Protein AF-A0A367R9U1-F1 (afdb_monomer_lite)

Radius of gyration: 22.5 Å; chains: 1; bounding box: 45×15×63 Å

Secondary structure (DSSP, 8-state):
-EEEE-TTSHHHHHH-SEEEEEE-S-TT----EEE-GGG--PPPHHHHHHHHHHHHHHHHHHHHHHHHHHHHHHHHTS--

Structure (mmCIF, N/CA/C/O backbone):
data_AF-A0A367R9U1-F1
#
_entry.id   AF-A0A367R9U1-F1
#
loop_
_atom_site.group_PDB
_atom_site.id
_atom_site.type_symbol
_atom_site.label_atom_id
_atom_site.label_alt_id
_atom_site.label_comp_id
_atom_site.label_asym_id
_atom_site.label_entity_id
_atom_site.label_seq_id
_atom_site.pdbx_PDB_ins_code
_atom_site.Cartn_x
_atom_site.Cartn_y
_atom_site.Cartn_z
_atom_site.occupancy
_atom_site.B_iso_or_equiv
_atom_site.auth_seq_id
_atom_site.auth_comp_id
_atom_site.auth_asym_id
_atom_site.auth_atom_id
_atom_site.pdbx_PDB_model_num
ATOM 1 N N . GLY A 1 1 ? 9.560 7.202 -2.665 1.00 83.25 1 GLY A N 1
ATOM 2 C CA . GLY A 1 1 ? 10.126 8.322 -3.450 1.00 83.25 1 GLY A CA 1
ATOM 3 C C . GLY A 1 1 ? 10.531 7.843 -4.831 1.00 83.25 1 GLY A C 1
ATOM 4 O O . GLY A 1 1 ? 10.362 6.665 -5.113 1.00 83.25 1 GLY A O 1
ATOM 5 N N . LEU A 1 2 ? 11.062 8.724 -5.680 1.00 89.12 2 LEU A N 1
ATOM 6 C CA . LEU A 1 2 ? 11.660 8.348 -6.967 1.00 89.12 2 LEU A CA 1
ATOM 7 C C . LEU A 1 2 ? 13.172 8.571 -6.905 1.00 89.12 2 LEU A C 1
ATOM 9 O O . LEU A 1 2 ? 13.614 9.599 -6.394 1.00 89.12 2 LEU A O 1
ATOM 13 N N . TYR A 1 3 ? 13.947 7.615 -7.409 1.00 90.25 3 TYR A N 1
ATOM 14 C CA . TYR A 1 3 ? 15.405 7.679 -7.483 1.00 90.25 3 TYR A CA 1
ATOM 15 C C . TYR A 1 3 ? 15.859 7.355 -8.907 1.00 90.25 3 TYR A C 1
ATOM 17 O O . TYR A 1 3 ? 15.289 6.475 -9.546 1.00 90.25 3 TYR A O 1
ATOM 25 N N . TYR A 1 4 ? 16.858 8.067 -9.420 1.00 90.62 4 TYR A N 1
ATOM 26 C CA . TYR A 1 4 ? 17.349 7.887 -10.786 1.00 90.62 4 TYR A CA 1
ATOM 27 C C . TYR A 1 4 ? 18.743 7.264 -10.771 1.00 90.62 4 TYR A C 1
ATOM 29 O O . TYR A 1 4 ? 19.625 7.781 -10.089 1.00 90.62 4 TYR A O 1
ATOM 37 N N . TYR A 1 5 ? 18.940 6.176 -11.520 1.00 91.50 5 TYR A N 1
ATOM 38 C CA . TYR A 1 5 ? 20.251 5.563 -11.753 1.00 91.50 5 TYR A CA 1
ATOM 39 C C . TYR A 1 5 ? 20.855 6.156 -13.034 1.00 91.50 5 TYR A C 1
ATOM 41 O O . TYR A 1 5 ? 20.357 5.860 -14.125 1.00 91.50 5 TYR A O 1
ATOM 49 N N . PRO A 1 6 ? 21.896 7.011 -12.940 1.00 89.31 6 PRO A N 1
ATOM 50 C CA . PRO A 1 6 ? 22.521 7.599 -14.116 1.00 89.31 6 PRO A CA 1
ATOM 51 C C . PRO A 1 6 ? 23.323 6.556 -14.894 1.00 89.31 6 PRO A C 1
ATOM 53 O O . PRO A 1 6 ? 24.051 5.755 -14.303 1.00 89.31 6 PRO A O 1
ATOM 56 N N . SER A 1 7 ? 23.242 6.612 -16.222 1.00 89.25 7 SER A N 1
ATOM 57 C CA . SER A 1 7 ? 24.048 5.786 -17.124 1.00 89.25 7 SER A CA 1
ATOM 58 C C . SER A 1 7 ? 25.549 5.945 -16.851 1.00 89.25 7 SER A C 1
ATOM 60 O O . SER A 1 7 ? 26.015 7.061 -16.608 1.00 89.25 7 SER A O 1
ATOM 62 N N . GLY A 1 8 ? 26.311 4.853 -16.949 1.00 88.88 8 GLY A N 1
ATOM 63 C CA . GLY A 1 8 ? 27.765 4.865 -16.735 1.00 88.88 8 GLY A CA 1
ATOM 64 C C . GLY A 1 8 ? 28.191 4.920 -15.263 1.00 88.88 8 GLY A C 1
ATOM 65 O O . GLY A 1 8 ? 29.336 5.252 -14.971 1.00 88.88 8 GLY A O 1
ATOM 66 N N . THR A 1 9 ? 27.275 4.625 -14.338 1.00 89.81 9 THR A N 1
ATOM 67 C CA . THR A 1 9 ? 27.582 4.395 -12.919 1.00 89.81 9 THR A CA 1
ATOM 68 C C . THR A 1 9 ? 27.581 2.899 -12.617 1.00 89.81 9 THR A C 1
ATOM 70 O O . THR A 1 9 ? 26.868 2.144 -13.275 1.00 89.81 9 THR A O 1
ATOM 73 N N . GLU A 1 10 ? 28.303 2.470 -11.578 1.00 87.81 10 GLU A N 1
ATOM 74 C CA . GLU A 1 10 ? 28.298 1.064 -11.129 1.00 87.81 10 GLU A CA 1
ATOM 75 C C . GLU A 1 10 ? 26.877 0.551 -10.826 1.00 87.81 10 GLU A C 1
ATOM 77 O O . GLU A 1 10 ? 26.561 -0.612 -11.064 1.00 87.81 10 GLU A O 1
ATOM 82 N N . LEU A 1 11 ? 25.992 1.433 -10.347 1.00 85.06 11 LEU A N 1
ATOM 83 C CA . LEU A 1 11 ? 24.586 1.108 -10.099 1.00 85.06 11 LEU A CA 1
ATOM 84 C C . LEU A 1 11 ? 23.827 0.811 -11.396 1.00 85.06 11 LEU A C 1
ATOM 86 O O . LEU A 1 11 ? 23.045 -0.135 -11.441 1.00 85.06 11 LEU A O 1
ATOM 90 N N . ALA A 1 12 ? 24.064 1.592 -12.451 1.00 87.75 12 ALA A N 1
ATOM 91 C CA . ALA A 1 12 ? 23.458 1.343 -13.753 1.00 87.75 12 ALA A CA 1
ATOM 92 C C . ALA A 1 12 ? 24.032 0.093 -14.438 1.00 87.75 12 ALA A C 1
ATOM 94 O O . ALA A 1 12 ? 23.308 -0.577 -15.162 1.00 87.75 12 ALA A O 1
ATOM 95 N N . GLU A 1 13 ? 25.294 -0.265 -14.189 1.00 88.31 13 GLU A N 1
ATOM 96 C CA . GLU A 1 13 ? 25.863 -1.521 -14.703 1.00 88.31 13 GLU A CA 1
ATOM 97 C C . GLU A 1 13 ? 25.250 -2.761 -14.040 1.00 88.31 13 GLU A C 1
ATOM 99 O O . GLU A 1 13 ? 25.067 -3.785 -14.693 1.00 88.31 13 GLU A O 1
ATOM 104 N N . GLN A 1 14 ? 24.920 -2.681 -12.749 1.00 87.62 14 GLN A N 1
ATOM 105 C CA . GLN A 1 14 ? 24.363 -3.812 -12.001 1.00 87.62 14 GLN A CA 1
ATOM 106 C C . GLN A 1 14 ? 22.842 -3.945 -12.140 1.00 87.62 14 GLN A C 1
ATOM 108 O O . GLN A 1 14 ? 22.317 -5.057 -12.080 1.00 87.62 14 GLN A O 1
ATOM 113 N N . PHE A 1 15 ? 22.126 -2.828 -12.293 1.00 85.44 15 PHE A N 1
ATOM 114 C CA . PHE A 1 15 ? 20.665 -2.787 -12.167 1.00 85.44 15 PHE A CA 1
ATOM 115 C C . PHE A 1 15 ? 19.953 -2.105 -13.343 1.00 85.44 15 PHE A C 1
ATOM 117 O O . PHE A 1 15 ? 18.753 -1.828 -13.237 1.00 85.44 15 PHE A O 1
ATOM 124 N N . ASP A 1 16 ? 20.664 -1.843 -14.441 1.00 88.25 16 ASP A N 1
ATOM 125 C CA . ASP A 1 16 ? 20.292 -0.963 -15.558 1.00 88.25 16 ASP A CA 1
ATOM 126 C C . ASP A 1 16 ? 20.110 0.506 -15.144 1.00 88.25 16 ASP A C 1
ATOM 128 O O . ASP A 1 16 ? 19.929 0.841 -13.969 1.00 88.25 16 ASP A O 1
ATOM 132 N N . ASP A 1 17 ? 20.122 1.412 -16.115 1.00 90.94 17 ASP A N 1
ATOM 133 C CA . ASP A 1 17 ? 19.847 2.828 -15.904 1.00 90.94 17 ASP A CA 1
ATOM 134 C C . ASP A 1 17 ? 18.339 3.121 -15.749 1.00 90.94 17 ASP A C 1
ATOM 136 O O . ASP A 1 17 ? 17.464 2.252 -15.883 1.00 90.94 17 ASP A O 1
ATOM 140 N N . GLY A 1 18 ? 18.016 4.362 -15.377 1.00 90.38 18 GLY A N 1
ATOM 141 C CA . GLY A 1 18 ? 16.645 4.875 -15.361 1.00 90.38 18 GLY A CA 1
ATOM 142 C C . GLY A 1 18 ? 16.026 5.075 -13.977 1.00 90.38 18 GLY A C 1
ATOM 143 O O . GLY A 1 18 ? 16.683 5.012 -12.937 1.00 90.38 18 GLY A O 1
ATOM 144 N N . TRP A 1 19 ? 14.725 5.370 -13.971 1.00 91.69 19 TRP A N 1
ATOM 145 C CA . TRP A 1 19 ? 13.967 5.659 -12.754 1.00 91.69 19 TRP A CA 1
ATOM 146 C C . TRP A 1 19 ? 13.645 4.393 -11.957 1.00 91.69 19 TRP A C 1
ATOM 148 O O . TRP A 1 19 ? 13.371 3.328 -12.514 1.00 91.69 19 TRP A O 1
ATOM 158 N N . ARG A 1 20 ? 13.671 4.527 -10.633 1.00 91.12 20 ARG A N 1
ATOM 159 C CA . ARG A 1 20 ? 13.317 3.503 -9.653 1.00 91.12 20 ARG A CA 1
ATOM 160 C C . ARG A 1 20 ? 12.369 4.096 -8.618 1.00 91.12 20 ARG A C 1
ATOM 162 O O . ARG A 1 20 ? 12.555 5.223 -8.151 1.00 91.12 20 ARG A O 1
ATOM 169 N N . TYR A 1 21 ? 11.384 3.312 -8.217 1.00 91.19 21 TYR A N 1
ATOM 170 C CA . TYR A 1 21 ? 10.545 3.587 -7.065 1.00 91.19 21 TYR A CA 1
ATOM 171 C C . TYR A 1 21 ? 11.294 3.169 -5.804 1.00 91.19 21 TYR A C 1
ATOM 173 O O . TYR A 1 21 ? 11.580 1.994 -5.601 1.00 91.19 21 TYR A O 1
ATOM 181 N N . ALA A 1 22 ? 11.616 4.144 -4.961 1.00 89.38 22 ALA A N 1
ATOM 182 C CA . ALA A 1 22 ? 12.179 3.919 -3.639 1.00 89.38 22 ALA A CA 1
ATOM 183 C C . ALA A 1 22 ? 11.033 3.665 -2.652 1.00 89.38 22 ALA A C 1
ATOM 185 O O . ALA A 1 22 ? 10.319 4.603 -2.269 1.00 89.38 22 ALA A O 1
ATOM 186 N N . LEU A 1 23 ? 10.844 2.406 -2.276 1.00 86.44 23 LEU A N 1
ATOM 187 C CA . LEU A 1 23 ? 9.851 1.954 -1.314 1.00 86.44 23 LEU A CA 1
ATOM 188 C C . LEU A 1 23 ? 10.520 1.748 0.044 1.00 86.44 23 LEU A C 1
ATOM 190 O O . LEU A 1 23 ? 11.471 0.984 0.164 1.00 86.44 23 LEU A O 1
ATOM 194 N N . MET A 1 24 ? 9.999 2.418 1.066 1.00 88.00 24 MET A N 1
ATOM 195 C CA . MET A 1 24 ? 10.375 2.177 2.454 1.00 88.00 24 MET A CA 1
ATOM 196 C C . MET A 1 24 ? 9.242 1.367 3.094 1.00 88.00 24 MET A C 1
ATOM 198 O O . MET A 1 24 ? 8.189 1.942 3.379 1.00 88.00 24 MET A O 1
ATOM 202 N N . PRO A 1 25 ? 9.401 0.043 3.271 1.00 76.88 25 PRO A N 1
ATOM 203 C CA . PRO A 1 25 ? 8.324 -0.814 3.762 1.00 76.88 25 PRO A CA 1
ATOM 204 C C . PRO A 1 25 ? 7.956 -0.514 5.220 1.00 76.88 25 PRO A C 1
ATOM 206 O O . PRO A 1 25 ? 6.831 -0.761 5.643 1.00 76.88 25 PRO A O 1
ATOM 209 N N . ASN A 1 26 ? 8.884 0.054 5.993 1.00 77.50 26 ASN A N 1
ATOM 210 C CA . ASN A 1 26 ? 8.650 0.454 7.372 1.00 77.50 26 ASN A CA 1
ATOM 211 C C . ASN A 1 26 ? 9.256 1.833 7.632 1.00 77.50 26 ASN A C 1
ATOM 213 O O . ASN A 1 26 ? 10.462 2.007 7.516 1.00 77.50 26 ASN A O 1
ATOM 217 N N . LYS A 1 27 ? 8.427 2.786 8.073 1.00 75.62 27 LYS A N 1
ATOM 218 C CA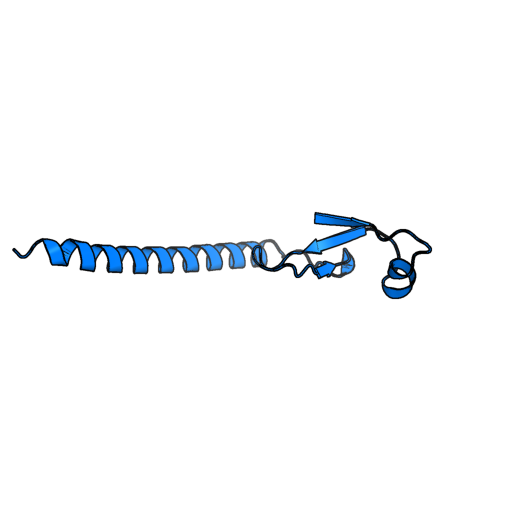 . LYS A 1 27 ? 8.849 4.155 8.422 1.00 75.62 27 LYS A CA 1
ATOM 219 C C . LYS A 1 27 ? 9.897 4.240 9.543 1.00 75.62 27 LYS A C 1
ATOM 221 O O . LYS A 1 27 ? 10.488 5.294 9.731 1.00 75.62 27 LYS A O 1
ATOM 226 N N . ASN A 1 28 ? 10.068 3.168 10.316 1.00 81.44 28 ASN A N 1
ATOM 227 C CA . ASN A 1 28 ? 11.036 3.067 11.408 1.00 81.44 28 ASN A CA 1
ATOM 228 C C . ASN A 1 28 ? 12.304 2.289 11.003 1.00 81.44 28 ASN A C 1
ATOM 230 O O . ASN A 1 28 ? 13.111 1.970 11.872 1.00 81.44 28 ASN A O 1
ATOM 234 N N . SER A 1 29 ? 12.440 1.913 9.728 1.00 76.81 29 SER A N 1
ATOM 235 C CA . SER A 1 29 ? 13.597 1.197 9.192 1.00 76.81 29 SER A CA 1
ATOM 236 C C . SER A 1 29 ? 14.318 2.063 8.163 1.00 76.81 29 SER A C 1
ATOM 238 O O . SER A 1 29 ? 13.673 2.743 7.367 1.00 76.81 29 SER A O 1
ATOM 240 N N . ASP A 1 30 ? 15.648 1.980 8.140 1.00 80.69 30 ASP A N 1
ATOM 241 C CA . ASP A 1 30 ? 16.484 2.608 7.106 1.00 80.69 30 ASP A CA 1
ATOM 242 C C . ASP A 1 30 ? 16.505 1.797 5.796 1.00 80.69 30 ASP A C 1
ATOM 244 O O . ASP A 1 30 ? 17.154 2.174 4.820 1.00 80.69 30 ASP A O 1
ATOM 248 N N . GLU A 1 31 ? 15.809 0.660 5.762 1.00 86.38 31 GLU A N 1
ATOM 249 C CA . GLU A 1 31 ? 15.747 -0.205 4.592 1.00 86.38 31 GLU A CA 1
ATOM 250 C C . GLU A 1 31 ? 14.878 0.414 3.489 1.00 86.38 31 GLU A C 1
ATOM 252 O O . GLU A 1 31 ? 13.690 0.694 3.676 1.00 86.38 31 GLU A O 1
ATOM 257 N N . ILE A 1 32 ? 15.482 0.606 2.315 1.00 86.50 32 ILE A N 1
ATOM 258 C CA . ILE A 1 32 ? 14.815 1.109 1.114 1.00 86.50 32 ILE A CA 1
ATOM 259 C C . ILE A 1 32 ? 14.968 0.070 0.010 1.00 86.50 32 ILE A C 1
ATOM 261 O O . ILE A 1 32 ? 16.079 -0.267 -0.399 1.00 86.50 32 ILE A O 1
ATOM 265 N N . SER A 1 33 ? 13.841 -0.400 -0.510 1.00 88.38 33 SER A N 1
ATOM 266 C CA . SER A 1 33 ? 13.784 -1.233 -1.705 1.00 88.38 33 SER A CA 1
ATOM 267 C C . SER A 1 33 ? 13.653 -0.351 -2.946 1.00 88.38 33 SER A C 1
ATOM 269 O O . SER A 1 33 ? 12.839 0.570 -2.974 1.00 88.38 33 SER A O 1
ATOM 271 N N . TYR A 1 34 ? 14.433 -0.640 -3.987 1.00 89.69 34 TYR A N 1
ATOM 272 C CA . TYR A 1 34 ? 14.378 0.073 -5.263 1.00 89.69 34 TYR A CA 1
ATOM 273 C C . TYR A 1 34 ? 13.745 -0.827 -6.320 1.00 89.69 34 TYR A C 1
ATOM 275 O O . TYR A 1 34 ? 14.306 -1.862 -6.665 1.00 89.69 34 TYR A O 1
ATOM 283 N N . LEU A 1 35 ? 12.576 -0.431 -6.821 1.00 89.94 35 LEU A N 1
ATOM 284 C CA . LEU A 1 35 ? 11.788 -1.213 -7.773 1.00 89.94 35 LEU A CA 1
ATOM 285 C C . LEU A 1 35 ? 11.704 -0.498 -9.120 1.00 89.94 35 LEU A C 1
ATOM 287 O O . LEU A 1 35 ? 11.525 0.720 -9.181 1.00 89.94 35 LEU A O 1
ATOM 291 N N . LYS A 1 36 ? 11.822 -1.249 -10.210 1.00 89.94 36 LYS A N 1
ATOM 292 C CA . LYS A 1 36 ? 11.485 -0.776 -11.556 1.00 89.94 36 LYS A CA 1
ATOM 293 C C . LYS A 1 36 ? 9.966 -0.773 -11.761 1.00 89.94 36 LYS A C 1
ATOM 295 O O . LYS A 1 36 ? 9.228 -1.408 -11.013 1.00 89.94 36 LYS A O 1
ATOM 300 N N . GLU A 1 37 ? 9.499 -0.055 -12.777 1.00 85.62 37 GLU A N 1
ATOM 301 C CA . GLU A 1 37 ? 8.069 0.029 -13.103 1.00 85.62 37 GLU A CA 1
ATOM 302 C C . GLU A 1 37 ? 7.471 -1.334 -13.484 1.00 85.62 37 GLU A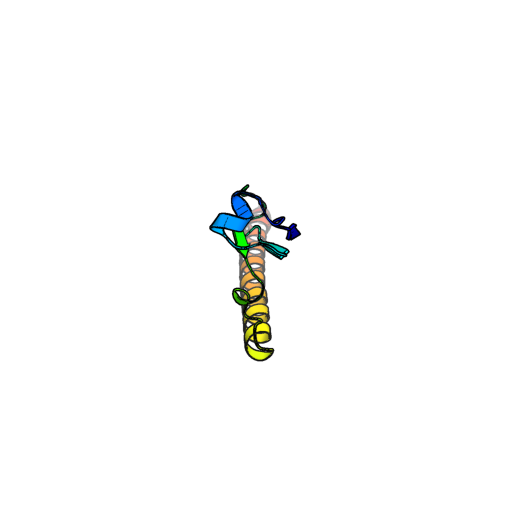 C 1
ATOM 304 O O . GLU A 1 37 ? 6.383 -1.673 -13.037 1.00 85.62 37 GLU A O 1
ATOM 309 N N . ASP A 1 38 ? 8.213 -2.161 -14.222 1.00 86.50 38 ASP A N 1
ATOM 310 C CA . ASP A 1 38 ? 7.810 -3.520 -14.611 1.00 86.50 38 ASP A CA 1
ATOM 311 C C . ASP A 1 38 ? 7.716 -4.499 -13.427 1.00 86.50 38 ASP A C 1
ATOM 313 O O . ASP A 1 38 ? 7.024 -5.515 -13.509 1.00 86.50 38 ASP A O 1
ATOM 317 N N . GLN A 1 39 ? 8.377 -4.184 -12.312 1.00 85.81 39 GLN A N 1
ATOM 318 C CA . GLN A 1 39 ? 8.296 -4.939 -11.062 1.00 85.81 39 GLN A CA 1
ATOM 319 C C . GLN A 1 39 ? 7.093 -4.528 -10.203 1.00 85.81 39 GLN A C 1
ATOM 321 O O . GLN A 1 39 ? 6.785 -5.204 -9.220 1.00 85.81 39 GLN A O 1
ATOM 326 N N . ILE A 1 40 ? 6.404 -3.439 -10.556 1.00 84.56 40 ILE A N 1
ATOM 327 C CA . ILE A 1 40 ? 5.207 -2.973 -9.860 1.00 84.56 40 ILE A CA 1
ATOM 328 C C . ILE A 1 40 ? 3.990 -3.413 -10.657 1.00 84.56 40 ILE A C 1
ATOM 330 O O . ILE A 1 40 ? 3.667 -2.872 -11.712 1.00 84.56 40 ILE A O 1
ATOM 334 N N . LYS A 1 41 ? 3.265 -4.385 -10.110 1.00 85.12 41 LYS A N 1
ATOM 335 C CA . LYS A 1 41 ? 1.964 -4.762 -10.645 1.00 85.12 41 LYS A CA 1
ATOM 336 C C . LYS A 1 41 ? 0.882 -3.946 -9.933 1.00 85.12 41 LYS A C 1
ATOM 338 O O . LYS A 1 41 ? 0.711 -4.128 -8.727 1.00 85.12 41 LYS A O 1
ATOM 343 N N . PRO A 1 42 ? 0.150 -3.060 -10.632 1.00 84.56 42 PRO A N 1
ATOM 344 C CA . PRO A 1 42 ? -0.981 -2.383 -10.020 1.00 84.56 42 PRO A CA 1
ATOM 345 C C . PRO A 1 42 ? -2.051 -3.413 -9.653 1.00 84.56 42 PRO A C 1
ATOM 347 O O . PRO A 1 42 ? -2.321 -4.342 -10.420 1.00 84.56 42 PRO A O 1
ATOM 350 N N . LEU A 1 43 ? -2.659 -3.234 -8.481 1.00 90.00 43 LEU A N 1
ATOM 351 C CA . LEU A 1 43 ? -3.827 -4.011 -8.087 1.00 90.00 43 LEU A CA 1
ATOM 352 C C . LEU A 1 43 ? -4.989 -3.697 -9.028 1.00 90.00 43 LEU A C 1
ATOM 354 O O . LEU A 1 43 ? -5.190 -2.552 -9.447 1.00 90.00 43 LEU A O 1
ATOM 358 N N . THR A 1 44 ? -5.775 -4.717 -9.343 1.00 94.19 44 THR A N 1
ATOM 359 C CA . THR A 1 44 ? -7.073 -4.513 -9.981 1.00 94.19 44 THR A CA 1
ATOM 360 C C . THR A 1 44 ? -8.016 -3.767 -9.028 1.00 94.19 44 THR A C 1
ATOM 362 O O . THR A 1 44 ? -7.820 -3.801 -7.811 1.00 94.19 44 THR A O 1
ATOM 365 N N . PRO A 1 45 ? -9.069 -3.101 -9.539 1.00 94.19 45 PRO A N 1
ATOM 366 C CA . PRO A 1 45 ? -10.037 -2.420 -8.679 1.00 94.19 45 PRO A CA 1
ATOM 367 C C . PRO A 1 45 ? -10.671 -3.332 -7.618 1.00 94.19 45 PRO A C 1
ATOM 369 O O . PRO A 1 45 ? -10.943 -2.876 -6.513 1.00 94.19 45 PRO A O 1
ATOM 372 N N . GLU A 1 46 ? -10.882 -4.611 -7.941 1.00 95.12 46 GLU A N 1
ATOM 373 C CA . GLU A 1 46 ? -11.442 -5.602 -7.017 1.00 95.12 46 GLU A CA 1
ATOM 374 C C . GLU A 1 46 ? -10.447 -5.985 -5.916 1.00 95.12 46 GLU A C 1
ATOM 376 O O . GLU A 1 46 ? -10.798 -5.948 -4.737 1.00 95.12 46 GLU A O 1
ATOM 381 N N . GLU A 1 47 ? -9.191 -6.270 -6.276 1.00 93.81 47 GLU A N 1
ATOM 382 C CA . GLU A 1 47 ? -8.127 -6.547 -5.302 1.00 93.81 47 GLU A CA 1
ATOM 383 C C . GLU A 1 47 ? -7.901 -5.348 -4.375 1.00 93.81 47 GLU A C 1
ATOM 385 O O . GLU A 1 47 ? -7.819 -5.511 -3.161 1.00 93.81 47 GLU A O 1
ATOM 390 N N . LEU A 1 48 ? -7.873 -4.132 -4.932 1.00 93.69 48 LEU A N 1
ATOM 391 C CA . LEU A 1 48 ? -7.730 -2.906 -4.152 1.00 93.69 48 LEU A CA 1
ATOM 392 C C . LEU A 1 48 ? -8.894 -2.721 -3.173 1.00 93.69 48 LEU A C 1
ATOM 394 O O . LEU A 1 48 ? -8.679 -2.372 -2.014 1.00 93.69 48 LEU A O 1
ATOM 398 N N . PHE A 1 49 ? -10.128 -2.955 -3.624 1.00 96.06 49 PHE A N 1
ATOM 399 C CA . PHE A 1 49 ? -11.302 -2.849 -2.762 1.00 96.06 49 PHE A CA 1
ATOM 400 C C . PHE A 1 49 ? -11.270 -3.883 -1.630 1.00 96.06 49 PHE A C 1
ATOM 402 O O . PHE A 1 49 ? -11.590 -3.553 -0.485 1.00 96.06 49 PHE A O 1
ATOM 409 N N . SER A 1 50 ? -10.850 -5.113 -1.934 1.00 96.00 50 SER A N 1
ATOM 410 C CA . SER A 1 50 ? -10.691 -6.177 -0.943 1.00 96.00 50 SER A CA 1
ATOM 411 C C . SER A 1 50 ? -9.641 -5.817 0.110 1.00 96.00 50 SER A C 1
ATOM 413 O O . SER A 1 50 ? -9.907 -5.966 1.300 1.00 96.00 50 SER A O 1
ATOM 415 N N . GLU A 1 51 ? -8.480 -5.312 -0.312 1.00 94.44 51 GLU A N 1
ATOM 416 C CA . GLU A 1 51 ? -7.386 -4.933 0.591 1.00 94.44 51 GLU A CA 1
ATOM 417 C C . GLU A 1 51 ? -7.806 -3.799 1.534 1.00 94.44 51 GLU A C 1
ATOM 419 O O . GLU A 1 51 ? -7.669 -3.915 2.750 1.00 94.44 51 GLU A O 1
ATOM 424 N N . ILE A 1 52 ? -8.416 -2.739 0.990 1.00 95.31 52 ILE A N 1
ATOM 425 C CA . ILE A 1 52 ? -8.905 -1.605 1.787 1.00 95.31 52 ILE A CA 1
ATOM 426 C C . ILE A 1 52 ? -9.953 -2.069 2.805 1.00 95.31 52 ILE A C 1
ATOM 428 O O . ILE A 1 52 ? -9.939 -1.631 3.954 1.00 95.31 52 ILE A O 1
ATOM 432 N N . THR A 1 53 ? -10.866 -2.955 2.400 1.00 97.31 53 THR A N 1
ATOM 433 C CA . THR A 1 53 ? -11.903 -3.481 3.299 1.00 97.31 53 THR A CA 1
ATOM 434 C C . THR A 1 53 ? -11.280 -4.289 4.437 1.00 97.31 53 THR A C 1
ATOM 436 O O . THR A 1 53 ? -11.608 -4.058 5.600 1.00 97.31 53 THR A O 1
ATOM 439 N N . ALA A 1 54 ? -10.331 -5.175 4.125 1.00 96.44 54 ALA A N 1
ATOM 440 C CA . ALA A 1 54 ? -9.623 -5.967 5.127 1.00 96.44 54 ALA A CA 1
ATOM 441 C C . ALA A 1 54 ? -8.835 -5.087 6.114 1.00 96.44 54 ALA A C 1
ATOM 443 O O . ALA A 1 54 ? -8.844 -5.343 7.320 1.00 96.44 54 ALA A O 1
ATOM 444 N N . GLU A 1 55 ? -8.192 -4.024 5.624 1.00 96.75 55 GLU A N 1
ATOM 445 C CA . GLU A 1 55 ? -7.460 -3.073 6.461 1.00 96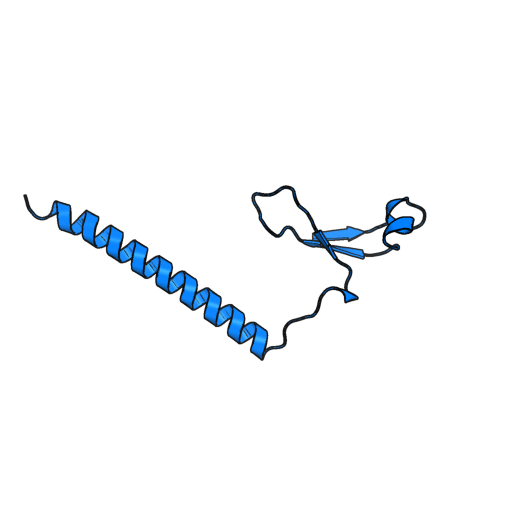.75 55 GLU A CA 1
ATOM 446 C C . GLU A 1 55 ? -8.400 -2.289 7.394 1.00 96.75 55 GLU A C 1
ATOM 448 O O . GLU A 1 55 ? -8.122 -2.146 8.590 1.00 96.75 55 GLU A O 1
ATOM 453 N N . ILE A 1 56 ? -9.554 -1.841 6.888 1.00 96.94 56 ILE A N 1
ATOM 454 C CA . ILE A 1 56 ? -10.592 -1.191 7.701 1.00 96.94 56 ILE A CA 1
ATOM 455 C C . ILE A 1 56 ? -11.074 -2.132 8.810 1.00 96.94 56 ILE A C 1
ATOM 457 O O . ILE A 1 56 ? -11.106 -1.727 9.977 1.00 96.94 56 ILE A O 1
ATOM 461 N N . ASP A 1 57 ? -11.412 -3.376 8.472 1.00 97.88 57 ASP A N 1
ATOM 462 C CA . ASP A 1 57 ? -11.909 -4.364 9.432 1.00 97.88 57 ASP A CA 1
ATOM 4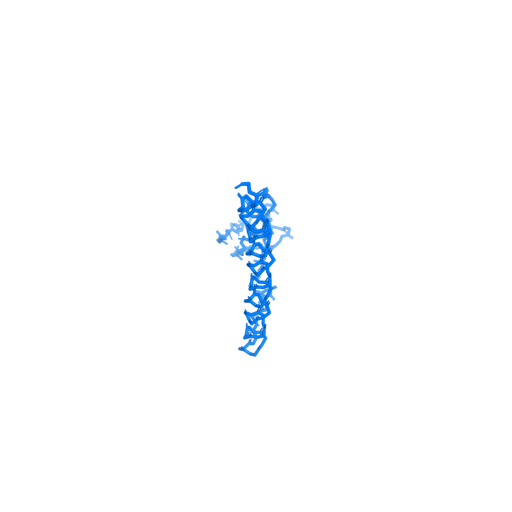63 C C . ASP A 1 57 ? -10.870 -4.654 10.526 1.00 97.88 57 ASP A C 1
ATOM 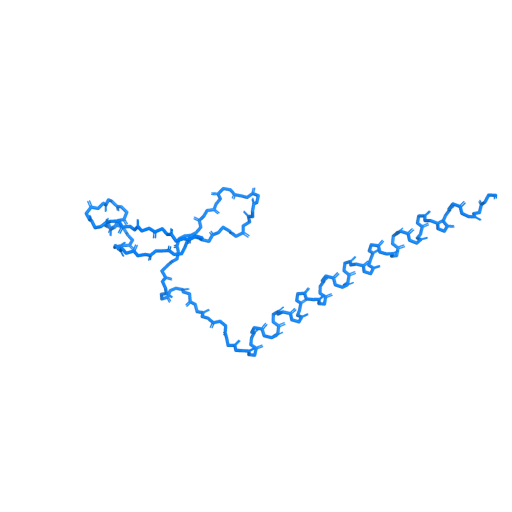465 O O . ASP A 1 57 ? -11.196 -4.686 11.718 1.00 97.88 57 ASP A O 1
ATOM 469 N N . PHE A 1 58 ? -9.598 -4.788 10.144 1.00 97.50 58 PHE A N 1
ATOM 470 C CA . PHE A 1 58 ? -8.492 -4.979 11.080 1.00 97.50 58 PHE A CA 1
ATOM 471 C C . PHE A 1 58 ? -8.373 -3.822 12.083 1.00 97.50 58 PHE A C 1
ATOM 473 O O . PHE A 1 58 ? -8.254 -4.046 13.294 1.00 97.50 58 PHE A O 1
ATOM 480 N N . TYR A 1 59 ? -8.438 -2.572 11.618 1.00 97.31 59 TYR A N 1
ATOM 481 C CA . TYR A 1 59 ? -8.376 -1.418 12.516 1.00 97.31 59 TYR A CA 1
ATOM 482 C C . TYR A 1 59 ? -9.624 -1.279 13.392 1.00 97.31 59 TYR A C 1
ATOM 484 O O . TYR A 1 59 ? -9.504 -0.944 14.573 1.00 97.31 59 TYR A O 1
ATOM 492 N N . GLN A 1 60 ? -10.814 -1.586 12.874 1.00 97.50 60 GLN A N 1
ATOM 493 C CA . GLN A 1 60 ? -12.044 -1.581 13.671 1.00 97.50 60 GLN A CA 1
ATOM 494 C C . GLN A 1 60 ? -11.991 -2.592 14.823 1.00 97.50 60 GLN A C 1
ATOM 496 O O . GLN A 1 60 ? -12.404 -2.279 15.947 1.00 97.50 60 GLN A O 1
ATOM 501 N N . GLN A 1 61 ? -11.433 -3.781 14.586 1.00 97.00 61 GLN A N 1
ATOM 502 C CA . GLN A 1 61 ? -11.220 -4.778 15.637 1.00 97.00 61 GLN A CA 1
ATOM 503 C C . GLN A 1 61 ? -10.266 -4.266 16.719 1.00 97.00 61 GLN A C 1
ATOM 505 O O . GLN A 1 61 ? -10.577 -4.365 17.908 1.00 97.00 61 GLN A O 1
ATOM 510 N N . GLN A 1 62 ? -9.141 -3.657 16.331 1.00 96.44 62 GLN A N 1
ATOM 511 C CA . GLN A 1 62 ? -8.205 -3.067 17.292 1.00 96.44 62 GLN A CA 1
ATOM 512 C C . GLN A 1 62 ? -8.858 -1.969 18.137 1.00 96.44 62 GLN A C 1
ATOM 514 O O . GLN A 1 62 ? -8.701 -1.958 19.358 1.00 96.44 62 GLN A O 1
ATOM 519 N N . ILE A 1 63 ? -9.635 -1.079 17.513 1.00 96.19 63 ILE A N 1
ATOM 520 C CA . ILE A 1 63 ? -10.380 -0.032 18.224 1.00 96.19 63 ILE A CA 1
ATOM 521 C C . ILE A 1 63 ? -11.348 -0.656 19.232 1.00 96.19 63 ILE A C 1
ATOM 523 O O . ILE A 1 63 ? -11.398 -0.217 20.379 1.00 96.19 63 ILE A O 1
ATOM 527 N N . THR A 1 64 ? -12.074 -1.703 18.837 1.00 96.50 64 THR A N 1
ATOM 528 C CA . THR A 1 64 ? -13.032 -2.394 19.713 1.00 96.50 64 THR A CA 1
ATOM 529 C C . THR A 1 64 ? -12.339 -2.986 20.942 1.00 96.50 64 THR A C 1
ATOM 531 O O . THR A 1 64 ? -12.810 -2.808 22.065 1.00 96.50 64 THR A O 1
ATOM 534 N N . ILE A 1 65 ? -11.187 -3.636 20.754 1.00 95.69 65 ILE A N 1
ATOM 535 C CA . ILE A 1 65 ? -10.387 -4.193 21.853 1.00 95.69 65 ILE A CA 1
ATOM 536 C C . ILE A 1 65 ? -9.915 -3.079 22.796 1.00 95.69 65 ILE A C 1
ATOM 538 O O . ILE A 1 65 ? -10.066 -3.195 24.013 1.00 95.69 65 ILE A O 1
ATOM 542 N N . LEU A 1 66 ? -9.391 -1.978 22.253 1.00 95.06 66 LEU A N 1
ATOM 543 C CA . LEU A 1 66 ? -8.937 -0.836 23.053 1.00 95.06 66 LEU A CA 1
ATOM 544 C C . LEU A 1 66 ? -10.089 -0.201 23.843 1.00 95.06 66 LEU A C 1
ATOM 546 O O . LEU A 1 66 ? -9.930 0.126 25.018 1.00 95.06 66 LEU A O 1
ATOM 550 N N . GLN A 1 67 ? -11.270 -0.070 23.238 1.00 92.81 67 GLN A N 1
ATOM 551 C CA . GLN A 1 67 ? -12.467 0.435 23.914 1.00 92.81 67 GLN A CA 1
ATOM 552 C C . GLN A 1 67 ? -12.905 -0.479 25.063 1.00 92.81 67 GLN A C 1
ATOM 554 O O . GLN A 1 67 ? -13.231 0.015 26.142 1.00 92.81 67 GLN A O 1
ATOM 559 N N . GLN A 1 68 ? -12.869 -1.800 24.873 1.00 91.25 68 GLN A N 1
ATOM 560 C CA . GLN A 1 68 ? -13.168 -2.762 25.937 1.00 91.25 68 GLN A CA 1
ATOM 561 C C . GLN A 1 68 ? -12.162 -2.662 27.088 1.00 91.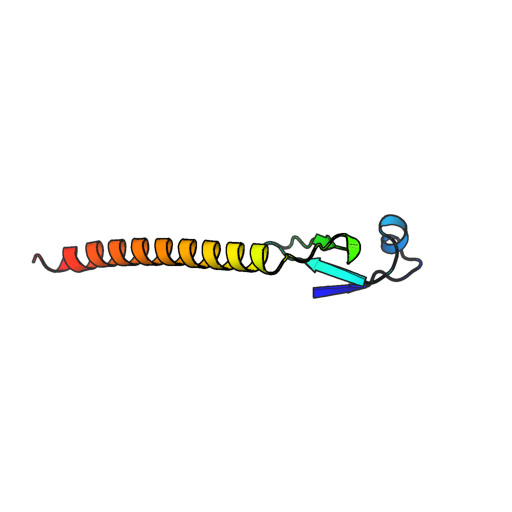25 68 GLN A C 1
ATOM 563 O O . GLN A 1 68 ? -12.561 -2.623 28.251 1.00 91.25 68 GLN A O 1
ATOM 568 N N . GLN A 1 69 ? -10.866 -2.558 26.782 1.00 91.75 69 GLN A N 1
ATOM 569 C CA . GLN A 1 69 ? -9.823 -2.364 27.793 1.00 91.75 69 GLN A CA 1
ATOM 570 C C . GLN A 1 69 ? -10.044 -1.073 28.592 1.00 91.75 69 GLN A C 1
ATOM 572 O O . GLN A 1 69 ? -9.973 -1.085 29.821 1.00 91.75 69 GLN A O 1
ATOM 577 N N . LEU A 1 70 ? -10.384 0.028 27.916 1.00 91.88 70 LEU A N 1
ATOM 578 C CA . LEU A 1 70 ? -10.718 1.296 28.566 1.00 91.88 70 LEU A CA 1
ATOM 579 C C . LEU A 1 70 ? -11.979 1.195 29.434 1.00 91.88 70 LEU A C 1
ATOM 581 O O . LEU A 1 70 ? -12.007 1.760 30.527 1.00 91.88 70 LEU A O 1
ATOM 585 N N . ALA A 1 71 ? -13.005 0.466 28.993 1.00 89.88 71 ALA A N 1
ATOM 586 C CA . ALA A 1 71 ? -14.227 0.256 29.765 1.00 89.88 71 ALA A CA 1
ATOM 587 C C . ALA A 1 71 ? -13.974 -0.570 31.036 1.00 89.88 71 ALA A C 1
ATOM 589 O O . ALA A 1 71 ? -14.508 -0.243 32.091 1.00 89.88 71 ALA A O 1
ATOM 590 N N . VAL A 1 72 ? -13.118 -1.596 30.971 1.00 87.06 72 VAL A N 1
ATOM 591 C CA . VAL A 1 72 ? -12.707 -2.379 32.151 1.00 87.06 72 VAL A CA 1
ATOM 592 C C . VAL A 1 72 ? -11.936 -1.508 33.140 1.00 87.06 72 VAL A C 1
ATOM 594 O O . VAL A 1 72 ? -12.212 -1.549 34.338 1.00 87.06 72 VAL A O 1
ATOM 597 N N . LEU A 1 73 ? -11.003 -0.685 32.651 1.00 83.50 73 LEU A N 1
ATOM 598 C CA . LEU A 1 73 ? -10.248 0.232 33.502 1.00 83.50 73 LEU A CA 1
ATOM 599 C C . LEU A 1 73 ? -11.168 1.264 34.161 1.00 83.50 73 LEU A C 1
ATOM 601 O O . LEU A 1 73 ? -11.096 1.449 35.367 1.00 83.50 73 LEU A O 1
ATOM 605 N N . THR A 1 74 ? -12.068 1.897 33.407 1.00 77.12 74 THR A N 1
ATOM 606 C CA . THR A 1 74 ? -12.963 2.947 33.927 1.00 77.12 74 THR A CA 1
ATOM 607 C C . THR A 1 74 ? -14.104 2.404 34.797 1.00 77.12 74 THR A C 1
ATOM 609 O O . THR A 1 74 ? -14.409 3.006 35.823 1.00 77.12 74 THR A O 1
ATOM 612 N N . GLY A 1 75 ? -14.674 1.241 34.469 1.00 60.72 75 GLY A N 1
ATOM 613 C CA . GLY A 1 75 ? -15.672 0.542 35.291 1.00 60.72 75 GLY A CA 1
ATOM 614 C C . GLY A 1 75 ? -15.104 -0.080 36.574 1.00 60.72 75 GLY A C 1
ATOM 615 O O . GLY A 1 75 ? -15.842 -0.295 37.534 1.00 60.72 75 GLY A O 1
ATOM 616 N N . GLY A 1 76 ? -13.789 -0.320 36.633 1.00 54.53 76 GLY A N 1
ATOM 617 C CA . GLY A 1 76 ? -13.085 -0.722 37.855 1.00 54.53 76 GLY A CA 1
ATOM 618 C C . GLY A 1 76 ? -12.940 0.399 38.892 1.00 54.53 76 GLY A C 1
ATOM 619 O O . GLY A 1 76 ? -12.799 0.106 40.076 1.00 54.53 76 GLY A O 1
ATOM 620 N N . PHE A 1 77 ? -13.027 1.672 38.484 1.00 54.72 77 PHE A N 1
ATOM 621 C CA . PHE A 1 77 ? -12.947 2.827 39.393 1.00 54.72 77 PHE A CA 1
ATOM 622 C C . PHE A 1 77 ? -14.297 3.235 40.007 1.00 54.72 77 PHE A C 1
ATOM 624 O O . PHE A 1 77 ? -14.313 4.052 40.922 1.00 54.72 77 PHE A O 1
ATOM 631 N N . THR A 1 78 ? -15.426 2.685 39.545 1.00 51.22 78 THR A N 1
ATOM 632 C CA . THR A 1 78 ? -16.775 3.052 40.030 1.00 51.22 78 THR A CA 1
ATOM 633 C C . THR A 1 78 ? -17.322 2.167 41.156 1.00 51.22 78 THR A C 1
ATOM 635 O O . THR A 1 78 ? -18.467 2.346 41.556 1.00 51.22 78 THR A O 1
ATOM 638 N N . ASN A 1 79 ? -16.523 1.244 41.700 1.00 46.38 79 ASN A N 1
ATOM 639 C CA . ASN A 1 79 ? -16.859 0.492 42.914 1.00 46.38 79 ASN A CA 1
ATOM 640 C C . ASN A 1 79 ? -15.969 0.953 44.081 1.00 46.38 79 ASN A C 1
ATOM 642 O O . ASN A 1 79 ? -15.041 0.243 44.470 1.00 46.38 79 ASN A O 1
ATOM 646 N N . ALA A 1 80 ? -16.231 2.148 44.609 1.00 40.84 80 ALA A N 1
ATOM 647 C CA . ALA A 1 80 ? -15.691 2.643 45.877 1.00 40.84 80 ALA A CA 1
ATOM 648 C C . ALA A 1 80 ? -16.727 3.534 46.568 1.00 40.84 80 ALA A C 1
ATOM 650 O O . ALA A 1 80 ? -17.352 4.354 45.857 1.00 40.84 80 ALA A O 1
#

pLDDT: mean 86.93, std 11.56, range [40.84, 97.88]

Organism: NCBI:txid1356359

Sequence (80 aa):
GLYYYPSGTELAEQFDDGWRYALMPNKNSDEISYLKEDQIKPLTPEELFSEITAEIDFYQQQITILQQQLAVLTGGFTNA

Foldseek 3Di:
DKDFADPPDPCCVVPNGGIWDFDDPDPPDPDTDTHDPVRDDDDDPVRVVVVVVVVVVVVVVVVVVVVVVVCVVVVVVPPD